Protein AF-A0A5K1C6I7-F1 (afdb_monomer_lite)

Radius of gyration: 10.91 Å; chains: 1; bounding box: 25×16×33 Å

pLDDT: mean 88.27, std 8.57, range [52.81, 94.25]

Secondary structure (DSSP, 8-state):
----EEEEE---TTPPPGGGS---S-EEEEE---

Sequence (34 aa):
ERGCDICGIEIVDGATAVHEHPFKRSTAFILGNE

Organism: NCBI:txid210225

Structure (mmCIF, N/CA/C/O backbone):
data_AF-A0A5K1C6I7-F1
#
_entry.id   AF-A0A5K1C6I7-F1
#
loop_
_atom_site.group_PDB
_atom_site.id
_atom_site.type_symbol
_atom_site.label_atom_id
_atom_site.label_alt_id
_atom_site.label_comp_id
_atom_site.label_asym_id
_atom_site.label_entity_id
_atom_site.label_seq_id
_atom_site.pdbx_PDB_ins_code
_atom_site.Cartn_x
_atom_site.Cartn_y
_atom_site.Cartn_z
_atom_site.occupancy
_atom_site.B_iso_or_equiv
_atom_site.auth_seq_id
_atom_site.auth_comp_id
_atom_site.auth_asym_id
_atom_site.auth_atom_id
_atom_site.pdbx_PDB_model_num
ATOM 1 N N . GLU A 1 1 ? -5.826 -8.851 19.979 1.00 52.81 1 GLU A N 1
ATOM 2 C CA . GLU A 1 1 ? -4.557 -8.522 19.292 1.00 52.81 1 GLU A CA 1
ATOM 3 C C . GLU A 1 1 ? -4.891 -7.701 18.055 1.00 52.81 1 GLU A C 1
ATOM 5 O O . GLU A 1 1 ? -5.892 -7.988 17.416 1.00 52.81 1 GLU A O 1
ATOM 10 N N . ARG A 1 2 ? -4.208 -6.579 17.816 1.00 69.12 2 ARG A N 1
ATOM 11 C CA . ARG A 1 2 ? -4.712 -5.495 16.952 1.00 69.12 2 ARG A CA 1
ATOM 12 C C . ARG A 1 2 ? -4.683 -5.912 15.474 1.00 69.12 2 ARG A C 1
ATOM 14 O O . ARG A 1 2 ? -3.610 -5.990 14.892 1.00 69.12 2 ARG A O 1
ATOM 21 N N . GLY A 1 3 ? -5.848 -6.180 14.882 1.00 84.50 3 GLY A N 1
ATOM 22 C CA . GLY A 1 3 ? -5.964 -6.479 13.454 1.00 84.50 3 GLY A CA 1
ATOM 23 C C . GLY A 1 3 ? -5.549 -5.271 12.615 1.00 84.50 3 GLY A C 1
ATOM 24 O O . GLY A 1 3 ? -6.206 -4.234 12.667 1.00 84.50 3 GLY A O 1
ATOM 25 N N . CYS A 1 4 ? -4.464 -5.407 11.860 1.00 90.25 4 CYS A N 1
ATOM 26 C CA . CYS A 1 4 ? -3.929 -4.381 10.971 1.00 90.25 4 CYS A CA 1
ATOM 27 C C . CYS A 1 4 ? -3.810 -4.977 9.566 1.00 90.25 4 CYS A C 1
ATOM 29 O O . CYS A 1 4 ? -3.315 -6.095 9.427 1.00 90.25 4 CYS A O 1
ATOM 31 N N . ASP A 1 5 ? -4.301 -4.274 8.550 1.00 92.69 5 ASP A N 1
ATOM 32 C CA . ASP A 1 5 ? -4.032 -4.638 7.158 1.00 92.69 5 ASP A CA 1
ATOM 33 C C . ASP A 1 5 ? -2.616 -4.231 6.763 1.00 92.69 5 ASP A C 1
ATOM 35 O O . ASP A 1 5 ? -2.067 -3.271 7.295 1.00 92.69 5 ASP A O 1
ATOM 39 N N . ILE A 1 6 ? -2.019 -4.959 5.825 1.00 91.25 6 ILE A N 1
ATOM 40 C CA . ILE A 1 6 ? -0.711 -4.620 5.268 1.00 91.25 6 ILE A CA 1
ATOM 41 C C . ILE A 1 6 ? -0.921 -4.249 3.808 1.00 91.25 6 ILE A C 1
ATOM 43 O O . ILE A 1 6 ? -1.486 -5.028 3.043 1.00 91.25 6 ILE A O 1
ATOM 47 N N . CYS A 1 7 ? -0.468 -3.058 3.434 1.00 91.94 7 CYS A N 1
ATOM 48 C CA . CYS A 1 7 ? -0.550 -2.548 2.075 1.00 91.94 7 CYS A CA 1
ATOM 49 C C . CYS A 1 7 ? 0.864 -2.258 1.567 1.00 91.94 7 CYS A C 1
ATOM 51 O O . CYS A 1 7 ? 1.565 -1.409 2.118 1.00 91.94 7 CYS A O 1
ATOM 53 N N . GLY A 1 8 ? 1.290 -2.997 0.543 1.00 91.62 8 GLY A N 1
ATOM 54 C CA . GLY A 1 8 ? 2.513 -2.694 -0.191 1.00 91.62 8 GLY A CA 1
ATOM 55 C C . GLY A 1 8 ? 2.272 -1.518 -1.128 1.00 91.62 8 GLY A C 1
ATOM 56 O O . GLY A 1 8 ? 1.274 -1.498 -1.846 1.00 91.62 8 GLY A O 1
ATOM 57 N N . ILE A 1 9 ? 3.176 -0.549 -1.100 1.00 93.12 9 ILE A N 1
ATOM 58 C CA . ILE A 1 9 ? 3.173 0.610 -1.982 1.00 93.12 9 ILE A CA 1
ATOM 59 C C . ILE A 1 9 ? 4.365 0.457 -2.914 1.00 93.12 9 ILE A C 1
ATOM 61 O O . ILE A 1 9 ? 5.507 0.474 -2.460 1.00 93.12 9 ILE A O 1
ATOM 65 N N . GLU A 1 10 ? 4.069 0.270 -4.196 1.00 92.75 10 GLU A N 1
ATOM 66 C CA . GLU A 1 10 ? 5.065 0.028 -5.233 1.00 92.75 10 GLU A CA 1
ATOM 67 C C . GLU A 1 10 ? 4.588 0.592 -6.574 1.00 92.75 10 GLU A C 1
ATOM 69 O O . GLU A 1 10 ? 3.380 0.665 -6.835 1.00 92.75 10 GLU A O 1
ATOM 74 N N . ILE A 1 11 ? 5.533 0.974 -7.433 1.00 90.25 11 ILE A N 1
ATOM 75 C CA . ILE A 1 11 ? 5.250 1.436 -8.793 1.00 90.25 11 ILE A CA 1
ATOM 76 C C . ILE A 1 11 ? 5.188 0.212 -9.717 1.00 90.25 11 ILE A C 1
ATOM 78 O O . ILE A 1 11 ? 6.206 -0.285 -10.192 1.00 90.25 11 ILE A O 1
ATOM 82 N N . VAL A 1 12 ? 3.976 -0.280 -9.989 1.00 90.50 12 VAL A N 1
ATOM 83 C CA . VAL A 1 12 ? 3.728 -1.416 -10.896 1.00 90.50 12 VAL A CA 1
ATOM 84 C C . VAL A 1 12 ? 2.551 -1.148 -11.829 1.00 90.50 12 VAL A C 1
ATOM 86 O O . VAL A 1 12 ? 1.648 -0.374 -11.507 1.00 90.50 12 VAL 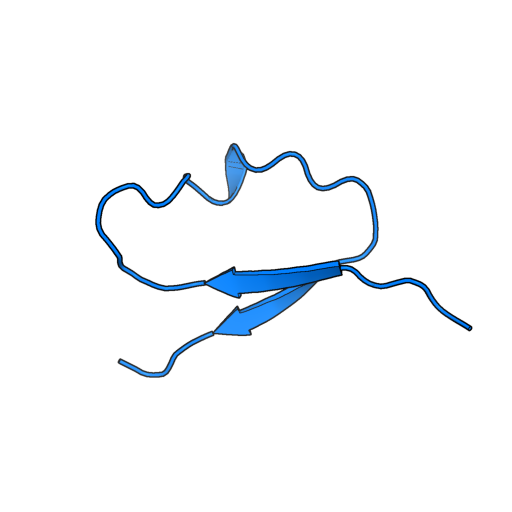A O 1
ATOM 89 N N . ASP A 1 13 ?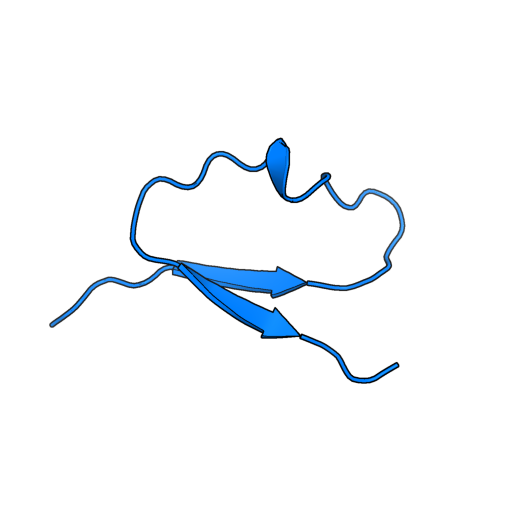 2.542 -1.813 -12.985 1.00 94.19 13 ASP A N 1
ATOM 90 C CA . ASP A 1 13 ? 1.411 -1.735 -13.909 1.00 94.19 13 ASP A CA 1
ATOM 91 C C . ASP A 1 13 ? 0.139 -2.329 -13.276 1.00 94.19 13 ASP A C 1
ATOM 93 O O . ASP A 1 13 ? 0.181 -3.356 -12.594 1.00 94.19 13 ASP A O 1
ATOM 97 N N . GLY A 1 14 ? -0.994 -1.653 -13.469 1.00 89.19 14 GLY A N 1
ATOM 98 C CA . GLY A 1 14 ? -2.276 -2.026 -12.861 1.00 89.19 14 GLY A CA 1
ATOM 99 C C . GLY A 1 14 ? -2.427 -1.713 -11.363 1.00 89.19 14 GLY A C 1
ATOM 100 O O . GLY A 1 14 ? -3.433 -2.111 -10.769 1.00 89.19 14 GLY A O 1
ATOM 101 N N . ALA A 1 15 ? -1.483 -1.000 -10.736 1.00 88.81 15 ALA A N 1
ATOM 102 C CA . ALA A 1 15 ? -1.647 -0.527 -9.361 1.00 88.81 15 ALA A CA 1
ATOM 103 C C . ALA A 1 15 ? -2.837 0.443 -9.231 1.00 88.81 15 ALA A C 1
ATOM 105 O O . ALA A 1 15 ? -3.053 1.316 -10.072 1.00 88.81 15 ALA A O 1
ATOM 106 N N . THR A 1 16 ? -3.608 0.316 -8.147 1.00 90.75 16 THR A N 1
ATOM 107 C CA . THR A 1 16 ? -4.666 1.280 -7.803 1.00 90.75 16 THR A CA 1
ATOM 108 C C . THR A 1 16 ? -4.066 2.478 -7.076 1.00 90.75 16 THR A C 1
ATOM 110 O O . THR A 1 16 ? -3.212 2.311 -6.203 1.00 90.75 16 THR A O 1
ATOM 113 N N . ALA A 1 17 ? -4.538 3.687 -7.385 1.00 90.12 17 ALA A N 1
ATOM 114 C CA . ALA A 1 17 ? -4.109 4.880 -6.672 1.00 90.12 17 ALA A CA 1
ATOM 115 C C . ALA A 1 17 ? -4.465 4.777 -5.177 1.00 90.12 17 ALA A C 1
ATOM 117 O O . ALA A 1 17 ? -5.579 4.407 -4.809 1.00 90.12 17 ALA A O 1
ATOM 118 N N . VAL A 1 18 ? -3.527 5.144 -4.297 1.00 89.19 18 VAL A N 1
ATOM 119 C CA . VAL A 1 18 ? -3.670 4.975 -2.836 1.00 89.19 18 VAL A CA 1
ATOM 120 C C . VAL A 1 18 ? -4.945 5.621 -2.289 1.00 89.19 18 VAL A C 1
ATOM 122 O O . VAL A 1 18 ? -5.600 5.052 -1.424 1.00 89.19 18 VAL A O 1
ATOM 125 N N . HIS A 1 19 ? -5.329 6.789 -2.807 1.00 88.12 19 HIS A N 1
ATOM 126 C CA . HIS A 1 19 ? -6.518 7.516 -2.355 1.00 88.12 19 HIS A CA 1
ATOM 127 C C . HIS A 1 19 ? -7.846 6.907 -2.838 1.00 88.12 19 HIS A C 1
ATOM 129 O O . HIS A 1 19 ? -8.900 7.267 -2.322 1.00 88.12 19 HIS A O 1
ATOM 135 N N . GLU A 1 20 ? -7.802 5.982 -3.796 1.00 92.50 20 GLU A N 1
ATOM 136 C CA . GLU A 1 20 ? -8.964 5.228 -4.279 1.00 92.50 20 GLU A CA 1
ATOM 137 C C .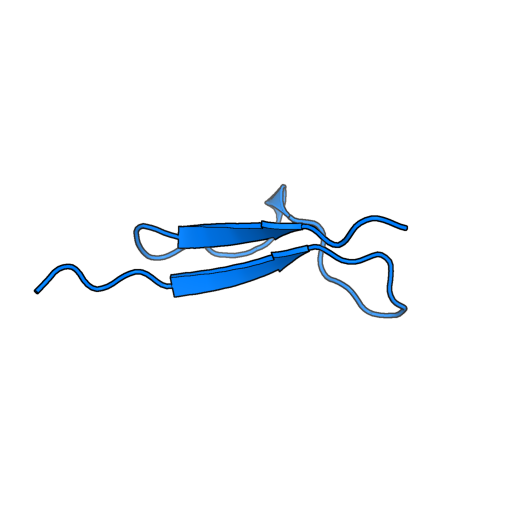 GLU A 1 20 ? -9.085 3.861 -3.588 1.00 92.50 20 GLU A C 1
ATOM 139 O O . GLU A 1 20 ? -10.108 3.183 -3.707 1.00 92.50 20 GLU A O 1
ATOM 144 N N . HIS A 1 21 ? -8.058 3.443 -2.837 1.00 89.00 21 HIS A N 1
ATOM 145 C CA . HIS A 1 21 ? -8.074 2.172 -2.129 1.00 89.00 21 HIS A CA 1
ATOM 146 C C . HIS A 1 21 ? -9.044 2.218 -0.930 1.00 89.00 21 HIS A C 1
ATOM 148 O O . HIS A 1 21 ? -8.935 3.094 -0.066 1.00 89.00 21 HIS A O 1
ATOM 154 N N . PRO A 1 22 ? -9.986 1.264 -0.811 1.00 89.56 22 PRO A N 1
ATOM 155 C CA . PRO A 1 22 ? -10.997 1.291 0.239 1.00 89.56 22 PRO A CA 1
ATOM 156 C C . PRO A 1 22 ? -10.442 0.752 1.566 1.00 89.56 22 PRO A C 1
ATOM 158 O O . PRO A 1 22 ? -10.696 -0.396 1.935 1.00 89.56 22 PRO A O 1
ATOM 161 N N . PHE A 1 23 ? -9.705 1.578 2.313 1.00 91.50 23 PHE A N 1
ATOM 162 C CA . PHE A 1 23 ? -9.195 1.215 3.640 1.00 91.50 23 PHE A CA 1
ATOM 163 C C . PHE A 1 23 ? -10.342 0.976 4.635 1.00 91.50 23 PHE A C 1
ATOM 165 O O . PHE A 1 23 ? -11.130 1.873 4.927 1.00 91.50 23 PHE A O 1
ATOM 172 N N . LYS A 1 24 ? -10.433 -0.243 5.184 1.00 90.75 24 LYS A N 1
ATOM 173 C CA . LYS A 1 24 ? -11.519 -0.653 6.104 1.00 90.75 24 LYS A CA 1
ATOM 174 C C . LYS A 1 24 ? -11.099 -0.735 7.571 1.00 90.75 24 LYS A C 1
ATOM 176 O O . LYS A 1 24 ? -11.951 -0.889 8.442 1.00 90.75 24 LYS A O 1
ATOM 181 N N . ARG A 1 25 ? -9.797 -0.676 7.852 1.00 90.81 25 ARG A N 1
ATOM 182 C CA . ARG A 1 25 ? -9.209 -0.724 9.199 1.00 90.81 25 ARG A CA 1
ATOM 183 C C . ARG A 1 25 ? -7.807 -0.121 9.195 1.00 90.81 25 ARG A C 1
ATOM 185 O O . ARG A 1 25 ? -7.292 0.249 8.139 1.00 90.81 25 ARG A O 1
ATOM 192 N N . SER A 1 26 ? -7.200 -0.020 10.379 1.00 92.56 26 SER A N 1
ATOM 193 C CA . SER A 1 26 ? -5.795 0.373 10.522 1.00 92.56 26 SER A CA 1
ATOM 194 C C . SER A 1 26 ? -4.933 -0.428 9.553 1.00 92.56 26 SER A C 1
ATOM 196 O O . SER A 1 26 ? -5.051 -1.651 9.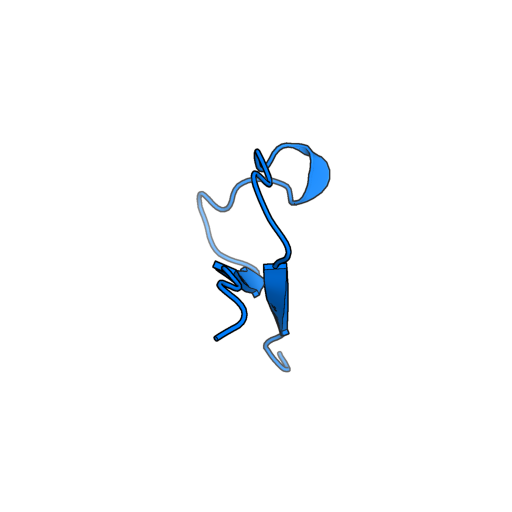493 1.00 92.56 26 SER A O 1
ATOM 198 N N . THR A 1 27 ? -4.121 0.282 8.778 1.00 93.75 27 THR A N 1
ATOM 199 C CA . THR A 1 27 ? -3.311 -0.293 7.708 1.00 93.75 27 THR A CA 1
ATOM 200 C C . THR A 1 27 ? -1.866 0.149 7.897 1.00 93.75 27 THR A C 1
ATOM 202 O O . THR A 1 27 ? -1.601 1.331 8.116 1.00 93.75 27 THR A O 1
ATOM 205 N N . ALA A 1 28 ? -0.942 -0.802 7.843 1.00 94.25 28 ALA A N 1
ATOM 206 C CA . ALA A 1 28 ? 0.488 -0.572 7.809 1.00 94.25 28 ALA A CA 1
ATOM 207 C C . ALA A 1 28 ? 0.947 -0.529 6.350 1.00 94.25 28 ALA A C 1
ATOM 209 O O . ALA A 1 28 ? 0.702 -1.465 5.586 1.00 94.25 28 ALA A O 1
ATOM 210 N N . PHE A 1 29 ? 1.617 0.558 5.979 1.00 93.69 29 PHE A N 1
ATOM 211 C CA . PHE A 1 29 ? 2.196 0.716 4.652 1.00 93.69 29 PHE A CA 1
ATOM 212 C C . PHE A 1 29 ? 3.625 0.191 4.639 1.00 93.69 29 PHE A C 1
ATOM 214 O O . PHE A 1 29 ? 4.434 0.567 5.489 1.00 93.69 29 PHE A O 1
ATOM 221 N N . ILE A 1 30 ? 3.924 -0.669 3.671 1.00 93.56 30 ILE A N 1
ATOM 222 C CA . ILE A 1 30 ? 5.284 -1.108 3.371 1.00 93.56 30 ILE A CA 1
ATOM 223 C C . ILE A 1 30 ? 5.687 -0.417 2.079 1.00 93.56 30 ILE A C 1
ATOM 225 O O . ILE A 1 30 ? 5.043 -0.603 1.051 1.00 93.56 30 ILE A O 1
ATOM 229 N N . LEU A 1 31 ? 6.729 0.399 2.163 1.00 93.06 31 LEU A N 1
ATOM 230 C CA . LEU A 1 31 ? 7.281 1.142 1.040 1.00 93.06 31 LEU A CA 1
ATOM 231 C C . LEU A 1 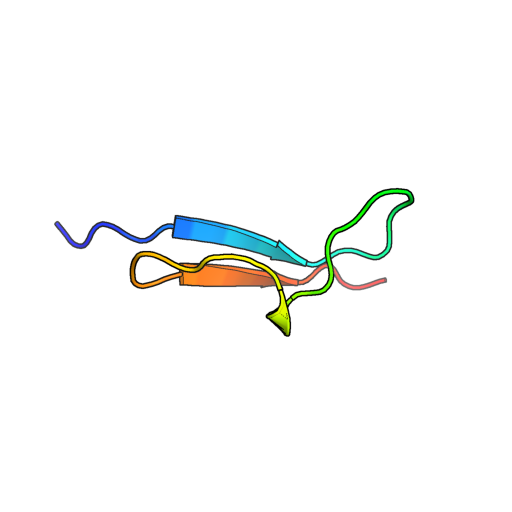31 ? 8.518 0.391 0.546 1.00 93.06 31 LEU A C 1
ATOM 233 O O . LEU A 1 31 ? 9.381 0.040 1.358 1.00 93.06 31 LEU A O 1
ATOM 237 N N . GLY A 1 32 ? 8.581 0.131 -0.758 1.00 86.81 32 GLY A N 1
AT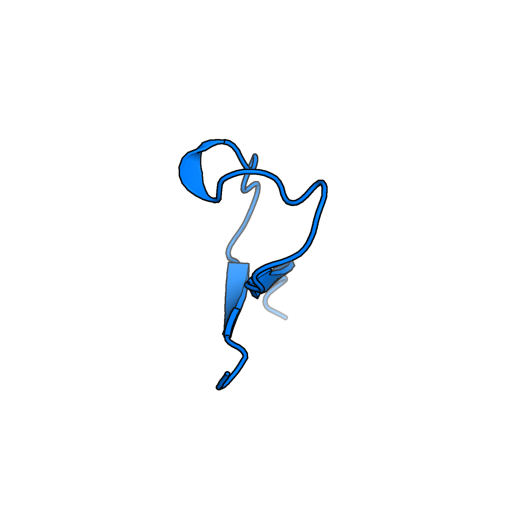OM 238 C CA . GLY A 1 32 ? 9.834 -0.229 -1.411 1.00 86.81 32 GLY A CA 1
ATOM 239 C C . GLY A 1 32 ? 10.822 0.937 -1.336 1.00 86.81 32 GLY A C 1
ATOM 240 O O . GLY A 1 32 ? 10.422 2.093 -1.215 1.00 86.81 32 GLY A O 1
ATOM 241 N N . ASN A 1 33 ? 12.116 0.632 -1.360 1.00 81.06 33 ASN A N 1
ATOM 242 C CA . ASN A 1 33 ? 13.125 1.611 -1.749 1.00 81.06 33 ASN A CA 1
ATOM 243 C C . ASN A 1 33 ? 13.475 1.275 -3.193 1.00 81.06 33 ASN A C 1
ATOM 245 O O . ASN A 1 33 ? 13.981 0.172 -3.419 1.00 81.06 33 ASN A O 1
ATOM 249 N N . GLU A 1 34 ? 13.169 2.181 -4.121 1.00 67.31 34 GLU A N 1
ATOM 250 C CA . GLU A 1 34 ? 13.435 1.985 -5.550 1.00 67.31 34 GLU A CA 1
ATOM 251 C C . GLU A 1 34 ? 14.904 1.650 -5.864 1.00 67.31 34 GLU A C 1
ATOM 253 O O . GLU A 1 34 ? 15.821 2.135 -5.151 1.00 67.31 34 GLU A O 1
#

Foldseek 3Di:
DADEAEDEDDDDPPDDDPVPDPDPHHYDYDYDDD